Protein AF-A0A7C5ACE9-F1 (afdb_monomer_lite)

pLDDT: mean 71.71, std 14.92, range [31.83, 93.75]

Radius of gyration: 22.8 Å; chains: 1; bounding box: 55×34×70 Å

Sequence (177 aa):
MKIIHLVCKMCGAPMEVSLRQAGRAMELACEFCGSKALVRDEGEERTAAGEAAAATTEDPTKSAFKNPELALLDSKWRRERRLFERVDERGRRHAPSPEATAMLLFFALIAAIGGLSGALASGLGPLSIFFLFLAAGFAVAGLSNGNRARAYASARKRYRRKRAELIEALKESAKRD

Structure (mmCIF, N/CA/C/O backbone):
data_AF-A0A7C5ACE9-F1
#
_entry.id   AF-A0A7C5ACE9-F1
#
loop_
_atom_site.group_PDB
_atom_site.id
_atom_site.type_symbol
_atom_site.label_atom_id
_atom_site.label_alt_id
_atom_site.label_comp_id
_atom_site.label_asym_id
_atom_site.label_entity_id
_atom_site.label_seq_id
_atom_site.pdbx_PDB_ins_code
_atom_site.Cartn_x
_atom_site.Cartn_y
_atom_site.Cartn_z
_atom_site.occupancy
_atom_site.B_iso_or_equiv
_atom_site.auth_seq_id
_atom_site.auth_comp_id
_atom_site.auth_asym_id
_atom_site.auth_atom_id
_atom_site.pdbx_PDB_model_num
ATOM 1 N N . MET A 1 1 ? 0.169 6.680 -9.171 1.00 55.81 1 MET A N 1
ATOM 2 C CA . MET A 1 1 ? -1.041 7.265 -8.542 1.00 55.81 1 MET A CA 1
ATOM 3 C C . MET A 1 1 ? -0.658 7.873 -7.198 1.00 55.81 1 MET A C 1
ATOM 5 O O . MET A 1 1 ? 0.058 7.219 -6.447 1.00 55.81 1 MET A O 1
ATOM 9 N N . LYS A 1 2 ? -1.051 9.121 -6.910 1.00 58.19 2 LYS A N 1
ATOM 10 C CA . LYS A 1 2 ? -0.805 9.765 -5.603 1.00 58.19 2 LYS A CA 1
ATOM 11 C C . LYS A 1 2 ? -1.878 9.277 -4.622 1.00 58.19 2 LYS A C 1
ATOM 13 O O . LYS A 1 2 ? -3.053 9.286 -4.983 1.00 58.19 2 LYS A O 1
ATOM 18 N N . ILE A 1 3 ? -1.467 8.801 -3.448 1.00 64.69 3 ILE A N 1
ATOM 19 C CA . ILE A 1 3 ? -2.365 8.285 -2.408 1.00 64.69 3 ILE A CA 1
ATOM 20 C C . ILE A 1 3 ? -2.409 9.310 -1.280 1.00 64.69 3 ILE A C 1
ATOM 22 O O . ILE A 1 3 ? -1.365 9.769 -0.822 1.00 64.69 3 ILE A O 1
ATOM 26 N N . ILE A 1 4 ? -3.612 9.685 -0.863 1.00 67.69 4 ILE A N 1
ATOM 27 C CA . ILE A 1 4 ? -3.847 10.481 0.339 1.00 67.69 4 ILE A CA 1
ATOM 28 C C . ILE A 1 4 ? -4.194 9.506 1.459 1.00 67.69 4 ILE A C 1
ATOM 30 O O . ILE A 1 4 ? -5.047 8.632 1.289 1.00 67.69 4 ILE A O 1
ATOM 34 N N . HIS A 1 5 ? -3.514 9.648 2.594 1.00 67.50 5 HIS A N 1
ATOM 35 C CA . HIS A 1 5 ? -3.841 8.903 3.799 1.00 67.50 5 HIS A CA 1
ATOM 36 C C . HIS A 1 5 ? -4.813 9.723 4.636 1.00 67.50 5 HIS A C 1
ATOM 38 O O . HIS A 1 5 ? -4.455 10.785 5.137 1.00 67.50 5 HIS A O 1
ATOM 44 N N . LEU A 1 6 ? -6.028 9.213 4.789 1.00 72.00 6 LEU A N 1
ATOM 45 C CA . LEU A 1 6 ? -7.045 9.785 5.659 1.00 72.00 6 LEU A CA 1
ATOM 46 C C . LEU A 1 6 ? -7.244 8.866 6.861 1.00 72.00 6 LEU A C 1
ATOM 48 O O . LEU A 1 6 ? -6.942 7.674 6.805 1.00 72.00 6 LEU A O 1
ATOM 52 N N . VAL A 1 7 ? -7.756 9.417 7.952 1.00 71.44 7 VAL A N 1
ATOM 53 C CA . VAL A 1 7 ? -8.189 8.639 9.113 1.00 71.44 7 VAL A CA 1
ATOM 54 C C . VAL A 1 7 ? -9.698 8.789 9.210 1.00 71.44 7 VAL A C 1
ATOM 56 O O . VAL A 1 7 ? -10.217 9.903 9.169 1.00 71.44 7 VAL A O 1
ATOM 59 N N . CYS A 1 8 ? -10.416 7.672 9.292 1.00 72.69 8 CYS A N 1
ATOM 60 C CA . CYS A 1 8 ? -11.855 7.695 9.512 1.00 72.69 8 CYS A CA 1
ATOM 61 C C . CYS A 1 8 ? -12.152 8.338 10.876 1.00 72.69 8 CYS A C 1
ATOM 63 O O . CYS A 1 8 ? -11.661 7.861 11.898 1.00 72.69 8 CYS A O 1
ATOM 65 N N . LYS A 1 9 ? -12.981 9.389 10.897 1.00 70.75 9 LYS A N 1
ATOM 66 C CA . LYS A 1 9 ? -13.385 10.069 12.140 1.00 70.75 9 LYS A CA 1
ATOM 67 C C . LYS A 1 9 ? -14.220 9.182 13.071 1.00 70.75 9 LYS A C 1
ATOM 69 O O . LYS A 1 9 ? -14.199 9.406 14.273 1.00 70.75 9 LYS A O 1
ATOM 74 N N . MET A 1 10 ? -14.916 8.181 12.526 1.00 66.69 10 MET A N 1
ATOM 75 C CA . MET A 1 10 ? -15.784 7.287 13.301 1.00 66.69 10 MET A CA 1
ATOM 76 C C . MET A 1 10 ? -15.009 6.143 13.959 1.00 66.69 10 MET A C 1
ATOM 78 O O . MET A 1 10 ? -15.096 5.959 15.165 1.00 66.69 10 MET A O 1
ATOM 82 N N . CYS A 1 11 ? -14.213 5.393 13.188 1.00 67.25 11 CYS A N 1
ATOM 83 C CA . CYS A 1 11 ? -13.551 4.176 13.682 1.00 67.25 11 CYS A CA 1
ATOM 84 C C . CYS A 1 11 ? -12.017 4.245 13.720 1.00 67.25 11 CYS A C 1
ATOM 86 O O . CYS A 1 11 ? -11.366 3.226 13.956 1.00 67.25 11 CYS A O 1
ATOM 88 N N . GLY A 1 12 ? -11.414 5.389 13.382 1.00 70.94 12 GLY A N 1
ATOM 89 C CA . GLY A 1 12 ? -9.957 5.573 13.371 1.00 70.94 12 GLY A CA 1
ATOM 90 C C . GLY A 1 12 ? -9.202 4.809 12.292 1.00 70.94 12 GLY A C 1
ATOM 91 O O . GLY A 1 12 ? -7.975 4.863 12.248 1.00 70.94 12 GLY A O 1
ATOM 92 N N . ALA A 1 13 ? -9.906 4.107 11.403 1.00 72.94 13 ALA A N 1
ATOM 93 C CA . ALA A 1 13 ? -9.257 3.314 10.376 1.00 72.94 13 ALA A CA 1
ATOM 94 C C . ALA A 1 13 ? -8.453 4.193 9.407 1.00 72.94 13 ALA A C 1
ATOM 96 O O . ALA A 1 13 ? -8.980 5.202 8.921 1.00 72.94 13 ALA A O 1
ATOM 97 N N . PRO A 1 14 ? -7.218 3.798 9.053 1.00 74.25 14 PRO A N 1
ATOM 98 C CA . PRO A 1 14 ? -6.494 4.433 7.967 1.00 74.25 14 PRO A CA 1
ATOM 99 C C . PRO A 1 14 ? -7.172 4.096 6.631 1.00 74.25 14 PRO A C 1
ATOM 101 O O . PRO A 1 14 ? -7.326 2.930 6.270 1.00 74.25 14 PRO A O 1
ATOM 104 N N . MET A 1 15 ? -7.553 5.127 5.884 1.00 71.69 15 MET A N 1
ATOM 105 C CA . MET A 1 15 ? -8.135 5.042 4.547 1.00 71.69 15 MET A CA 1
ATOM 106 C C . MET A 1 15 ? -7.123 5.546 3.512 1.00 71.69 15 MET A C 1
ATOM 108 O O . MET A 1 15 ? -6.396 6.513 3.750 1.00 71.69 15 MET A O 1
ATOM 112 N N . GLU A 1 16 ? -7.057 4.877 2.364 1.00 68.44 16 GLU A N 1
ATOM 113 C CA . GLU A 1 16 ? -6.177 5.237 1.249 1.00 68.44 16 GLU A CA 1
ATOM 114 C C . GLU A 1 16 ? -7.028 5.654 0.056 1.00 68.44 16 GLU A C 1
ATOM 116 O O . GLU A 1 16 ? -7.795 4.848 -0.466 1.00 68.44 16 GLU A O 1
ATOM 121 N N . VAL A 1 17 ? -6.876 6.902 -0.386 1.00 69.56 17 VAL A N 1
ATOM 122 C CA . VAL A 1 17 ? -7.652 7.453 -1.505 1.00 69.56 17 VAL A CA 1
ATOM 123 C C . VAL A 1 17 ? -6.713 7.854 -2.630 1.00 69.56 17 VAL A C 1
ATOM 125 O O . VAL A 1 17 ? -5.705 8.523 -2.395 1.00 69.56 17 VAL A O 1
ATOM 128 N N . SER A 1 18 ? -7.024 7.453 -3.864 1.00 62.47 18 SER A N 1
ATOM 129 C CA . SER A 1 18 ? -6.230 7.830 -5.033 1.00 62.47 18 SER A CA 1
ATOM 130 C C . SER A 1 18 ? -6.639 9.214 -5.554 1.00 62.47 18 SER A C 1
ATOM 132 O O . SER A 1 18 ? -7.816 9.518 -5.710 1.00 62.47 18 SER A O 1
ATOM 134 N N . LEU A 1 19 ? -5.677 10.079 -5.882 1.00 57.75 19 LEU A N 1
ATOM 135 C CA . LEU A 1 19 ? -5.980 11.446 -6.337 1.00 57.75 19 LEU A CA 1
ATOM 136 C C . LEU A 1 19 ? -6.625 11.558 -7.714 1.00 57.75 19 LEU A C 1
ATOM 138 O O . LEU A 1 19 ? -7.168 12.609 -8.030 1.00 57.75 19 LEU A O 1
ATOM 142 N N . ARG A 1 20 ? -6.630 10.484 -8.512 1.00 53.59 20 ARG A N 1
ATOM 143 C CA . ARG A 1 20 ? -7.437 10.448 -9.742 1.00 53.59 20 ARG A CA 1
ATOM 144 C C . ARG A 1 20 ? -8.936 10.571 -9.434 1.00 53.59 20 ARG A C 1
ATOM 146 O O . ARG A 1 20 ? -9.697 10.972 -10.301 1.00 53.59 20 ARG A O 1
ATOM 153 N N . GLN A 1 21 ? -9.325 10.232 -8.206 1.00 52.53 21 GLN A N 1
ATOM 154 C CA . GLN A 1 21 ? -10.692 10.266 -7.699 1.00 52.53 21 GLN A CA 1
ATOM 155 C C . GLN A 1 21 ? -10.975 11.504 -6.823 1.00 52.53 21 GLN A C 1
ATOM 157 O O . GLN A 1 21 ? -12.130 11.859 -6.645 1.00 52.53 21 GLN A O 1
ATOM 162 N N . ALA A 1 22 ? -9.941 12.195 -6.324 1.00 49.75 22 ALA A N 1
ATOM 163 C CA . ALA A 1 22 ? -10.075 13.315 -5.380 1.00 49.75 22 ALA A CA 1
ATOM 164 C C . ALA A 1 22 ? -10.368 14.688 -6.027 1.00 49.75 22 ALA A C 1
ATOM 166 O O . ALA A 1 22 ? -10.571 15.665 -5.318 1.00 49.75 22 ALA A O 1
ATOM 167 N N . GLY A 1 23 ? -10.384 14.785 -7.362 1.00 49.97 23 GLY A N 1
ATOM 168 C CA . GLY A 1 23 ? -10.672 16.039 -8.078 1.00 49.97 23 GLY A CA 1
ATOM 169 C C . GLY A 1 23 ? -12.157 16.432 -8.131 1.00 49.97 23 GLY A C 1
ATOM 170 O O . GLY A 1 23 ? -12.492 17.460 -8.710 1.00 49.97 23 GLY A O 1
ATOM 171 N N . ARG A 1 24 ? -13.058 15.615 -7.572 1.00 53.97 24 ARG A N 1
ATOM 172 C CA . ARG A 1 24 ? -14.495 15.899 -7.415 1.00 53.97 24 ARG A CA 1
ATOM 173 C C . ARG A 1 24 ? -14.887 15.552 -5.983 1.00 53.97 24 ARG A C 1
ATOM 175 O O . ARG A 1 24 ? -14.300 14.630 -5.423 1.00 53.97 24 ARG A O 1
ATOM 182 N N . ALA A 1 25 ? -15.857 16.267 -5.408 1.00 55.78 25 ALA A N 1
ATOM 183 C CA . ALA A 1 25 ? -16.425 15.920 -4.106 1.00 55.78 25 ALA A CA 1
ATOM 184 C C . ALA A 1 25 ? -16.876 14.453 -4.144 1.00 55.78 25 ALA A C 1
ATOM 186 O O . ALA A 1 25 ? -17.812 14.111 -4.868 1.00 55.78 25 ALA A O 1
ATOM 187 N N . MET A 1 26 ? -16.144 13.581 -3.450 1.00 63.09 26 MET A N 1
ATOM 188 C CA . MET A 1 26 ? -16.364 12.143 -3.523 1.00 63.09 26 MET A CA 1
ATOM 189 C C . MET A 1 26 ? -16.792 11.624 -2.164 1.00 63.09 26 MET A C 1
ATOM 191 O O . MET A 1 26 ? -16.143 11.884 -1.149 1.00 63.09 26 MET A O 1
ATOM 195 N N . GLU A 1 27 ? -17.889 10.878 -2.177 1.00 65.50 27 GLU A N 1
ATOM 196 C CA . GLU A 1 27 ? -18.364 10.112 -1.040 1.00 65.50 27 GLU A CA 1
ATOM 197 C C . GLU A 1 27 ? -17.519 8.831 -0.937 1.00 65.50 27 GLU A C 1
ATOM 199 O O . GLU A 1 27 ? -17.557 7.958 -1.804 1.00 65.50 27 GLU A O 1
ATOM 204 N N . LEU A 1 28 ? -16.693 8.741 0.101 1.00 70.50 28 LEU A N 1
ATOM 205 C CA . LEU A 1 28 ? -15.844 7.592 0.399 1.00 70.50 28 LEU A CA 1
ATOM 206 C C . LEU A 1 28 ? -16.431 6.818 1.568 1.00 70.50 28 LEU A C 1
ATOM 208 O O . LEU A 1 28 ? -16.521 7.338 2.677 1.00 70.50 28 LEU A O 1
ATOM 212 N N . ALA A 1 29 ? -16.790 5.559 1.339 1.00 73.69 29 ALA A N 1
ATOM 213 C CA . ALA A 1 29 ? -17.185 4.660 2.413 1.00 73.69 29 ALA A CA 1
ATOM 214 C C . ALA A 1 29 ? -15.944 4.057 3.084 1.00 73.69 29 ALA A C 1
ATOM 216 O O . ALA A 1 29 ? -15.049 3.520 2.428 1.00 73.69 29 ALA A O 1
ATOM 217 N N . CYS A 1 30 ? -15.892 4.120 4.411 1.00 73.44 30 CYS A N 1
ATOM 218 C CA . CYS A 1 30 ? -14.897 3.409 5.189 1.00 73.44 30 CYS A CA 1
ATOM 219 C C . CYS A 1 30 ? -15.140 1.904 5.054 1.00 73.44 30 CYS A C 1
ATOM 221 O O . CYS A 1 30 ? -16.166 1.402 5.501 1.00 73.44 30 CYS A O 1
ATOM 223 N N . GLU A 1 31 ? -14.167 1.166 4.523 1.00 73.50 31 GLU A N 1
ATOM 224 C CA . GLU A 1 31 ? -14.253 -0.297 4.372 1.00 73.50 31 GLU A CA 1
ATOM 225 C C . GLU A 1 31 ? -14.401 -1.058 5.706 1.00 73.50 31 GLU A C 1
ATOM 227 O O . GLU A 1 31 ? -14.637 -2.261 5.695 1.00 73.50 31 GLU A O 1
ATOM 232 N N . PHE A 1 32 ? -14.212 -0.389 6.849 1.00 71.12 32 PHE A N 1
ATOM 233 C CA . PHE A 1 32 ? -14.243 -1.027 8.166 1.00 71.12 32 PHE A CA 1
ATOM 234 C C . PHE A 1 32 ? -15.532 -0.775 8.946 1.00 71.12 32 PHE A C 1
ATOM 236 O O . PHE A 1 32 ? -16.061 -1.704 9.541 1.00 71.12 32 PHE A O 1
ATOM 243 N N . CYS A 1 33 ? -16.019 0.466 8.979 1.00 70.00 33 CYS A N 1
ATOM 244 C CA . CYS A 1 33 ? -17.242 0.814 9.717 1.00 70.00 33 CYS A CA 1
ATOM 245 C C . CYS A 1 33 ? -18.410 1.200 8.804 1.00 70.00 33 CYS A C 1
ATOM 247 O O . CYS A 1 33 ? -19.486 1.505 9.296 1.00 70.00 33 CYS A O 1
ATOM 249 N N . GLY A 1 34 ? -18.205 1.248 7.486 1.00 71.69 34 GLY A N 1
ATOM 250 C CA . GLY A 1 34 ? -19.225 1.671 6.528 1.00 71.69 34 GLY A CA 1
ATOM 251 C C . GLY A 1 34 ? -19.518 3.174 6.530 1.00 71.69 34 GLY A C 1
ATOM 252 O O . GLY A 1 34 ? -20.258 3.634 5.664 1.00 71.69 34 GLY A O 1
ATOM 253 N N . SER A 1 35 ? -18.925 3.960 7.441 1.00 72.62 35 SER A N 1
ATOM 254 C CA . SER A 1 35 ? -19.151 5.407 7.506 1.00 72.62 35 SER A CA 1
ATOM 255 C C . SER A 1 35 ? -18.774 6.071 6.188 1.00 72.62 35 SER A C 1
ATOM 257 O O . SER A 1 35 ? -17.666 5.850 5.687 1.00 72.62 35 SER A O 1
ATOM 259 N N . LYS A 1 36 ? -19.639 6.934 5.671 1.00 75.00 36 LYS A N 1
ATOM 260 C CA . LYS A 1 36 ? -19.359 7.706 4.466 1.00 75.00 36 LYS A CA 1
ATOM 261 C C . LYS A 1 36 ? -18.701 9.037 4.830 1.00 75.00 36 LYS A C 1
ATOM 263 O O . LYS A 1 36 ? -19.088 9.676 5.803 1.00 75.00 36 LYS A O 1
ATOM 268 N N . ALA A 1 37 ? -17.681 9.434 4.082 1.00 65.81 37 ALA A N 1
ATOM 269 C CA . ALA A 1 37 ? -16.968 10.692 4.254 1.00 65.81 37 ALA A CA 1
ATOM 270 C C . ALA A 1 37 ? -16.889 11.417 2.912 1.00 65.81 37 ALA A C 1
ATOM 272 O O . ALA A 1 37 ? -16.408 10.851 1.931 1.00 65.81 37 ALA A O 1
ATOM 273 N N . LEU A 1 38 ? -17.332 12.670 2.876 1.00 63.66 38 LEU A N 1
ATOM 274 C CA . LEU A 1 38 ? -17.130 13.551 1.734 1.00 63.66 38 LEU A CA 1
ATOM 275 C C . LEU A 1 38 ? -15.728 14.153 1.823 1.00 63.66 38 LEU A C 1
ATOM 277 O O . LEU A 1 38 ? -15.375 14.814 2.798 1.00 63.66 38 LEU A O 1
ATOM 281 N N . VAL A 1 39 ? -14.900 13.893 0.814 1.00 61.41 39 VAL A N 1
ATOM 282 C CA . VAL A 1 39 ? -13.579 14.522 0.702 1.00 61.41 39 VAL A CA 1
ATOM 283 C C . VAL A 1 39 ? -13.698 15.684 -0.273 1.00 61.41 39 VAL A C 1
ATOM 285 O O . VAL A 1 39 ? -13.937 15.477 -1.464 1.00 61.41 39 VAL A O 1
ATOM 288 N N . ARG A 1 40 ? -13.560 16.907 0.250 1.00 53.97 40 ARG A N 1
ATOM 289 C CA . ARG A 1 40 ? -13.532 18.148 -0.528 1.00 53.97 40 ARG A CA 1
ATOM 290 C C . ARG A 1 40 ? -12.097 18.668 -0.584 1.00 53.97 40 ARG A C 1
ATOM 292 O O . ARG A 1 40 ? -11.403 18.717 0.428 1.00 53.97 40 ARG A O 1
ATOM 299 N N . ASP A 1 41 ? -11.644 18.994 -1.789 1.00 50.34 41 ASP A N 1
ATOM 300 C CA . ASP A 1 41 ? -10.293 19.488 -2.047 1.00 50.34 41 ASP A CA 1
ATOM 301 C C . ASP A 1 41 ? -10.241 20.996 -1.742 1.00 50.34 41 ASP A C 1
ATOM 303 O O . ASP A 1 41 ? -10.432 21.824 -2.627 1.00 50.34 41 ASP A O 1
ATOM 307 N N . GLU A 1 42 ? -10.013 21.363 -0.481 1.00 43.72 42 GLU A N 1
ATOM 308 C CA . GLU A 1 42 ? -9.688 22.745 -0.095 1.00 43.72 42 GLU A CA 1
ATOM 309 C C . GLU A 1 42 ? -8.157 22.876 0.010 1.00 43.72 42 GLU A C 1
ATOM 311 O O . GLU A 1 42 ? -7.464 21.942 0.413 1.00 43.72 42 GLU A O 1
ATOM 316 N N . GLY A 1 43 ? -7.585 23.952 -0.529 1.00 42.03 43 GLY A N 1
ATOM 317 C CA . GLY A 1 43 ? -6.134 24.120 -0.690 1.00 42.03 43 GLY A CA 1
ATOM 318 C C . GLY A 1 43 ? -5.343 24.009 0.621 1.00 42.03 43 GLY A C 1
ATOM 319 O O . GLY A 1 43 ? -5.840 24.387 1.670 1.00 42.03 43 GLY A O 1
ATOM 320 N N . GLU A 1 44 ? -4.122 23.470 0.506 1.00 38.12 44 GLU A N 1
ATOM 321 C CA . GLU A 1 44 ? -3.035 23.293 1.502 1.00 38.12 44 GLU A CA 1
ATOM 322 C C . GLU A 1 44 ? -3.323 22.681 2.891 1.00 38.12 44 GLU A C 1
ATOM 324 O O . GLU A 1 44 ? -2.437 22.012 3.420 1.00 38.12 44 GLU A O 1
ATOM 329 N N . GLU A 1 45 ? -4.549 22.701 3.408 1.00 42.81 45 GLU A N 1
ATOM 330 C CA . GLU A 1 45 ? -4.975 21.945 4.592 1.00 42.81 45 GLU A CA 1
ATOM 331 C C . GLU A 1 45 ? -6.235 21.129 4.284 1.00 42.81 45 GLU A C 1
ATOM 333 O O . GLU A 1 45 ? -7.374 21.524 4.518 1.00 42.81 45 GLU A O 1
ATOM 338 N N . ARG A 1 46 ? -6.031 19.927 3.735 1.00 40.59 46 ARG A N 1
ATOM 339 C CA . ARG A 1 46 ? -7.131 19.024 3.368 1.00 40.59 46 ARG A CA 1
ATOM 340 C C . ARG A 1 46 ? -7.557 18.189 4.563 1.00 40.59 46 ARG A C 1
ATOM 342 O O . ARG A 1 46 ? -7.018 17.108 4.811 1.00 40.59 46 ARG A O 1
ATOM 349 N N . THR A 1 47 ? -8.540 18.689 5.298 1.00 42.31 47 THR A N 1
ATOM 350 C CA . THR A 1 47 ? -9.212 17.952 6.369 1.00 42.31 47 THR A CA 1
ATOM 351 C C . THR A 1 47 ? -10.375 17.131 5.796 1.00 42.31 47 THR A C 1
ATOM 353 O O . THR A 1 47 ? -11.134 17.589 4.947 1.00 42.31 47 THR A O 1
ATOM 356 N N . ALA A 1 48 ? -10.538 15.878 6.240 1.00 41.12 48 ALA A N 1
ATOM 357 C CA . ALA A 1 48 ? -11.744 15.106 5.935 1.00 41.12 48 ALA A CA 1
ATOM 358 C C . ALA A 1 48 ? -12.917 15.676 6.755 1.00 41.12 48 ALA A C 1
ATOM 360 O O . ALA A 1 48 ? -13.115 15.314 7.921 1.00 41.12 48 ALA A O 1
ATOM 361 N N . ALA A 1 49 ? -13.668 16.616 6.188 1.00 43.66 49 ALA A N 1
ATOM 362 C CA . ALA A 1 49 ? -14.911 17.111 6.767 1.00 43.66 49 ALA A CA 1
ATOM 363 C C . ALA A 1 49 ? -16.033 16.091 6.502 1.00 43.66 49 ALA A C 1
ATOM 365 O O . ALA A 1 49 ? -16.662 16.088 5.453 1.00 43.66 49 ALA A O 1
ATOM 366 N N . GLY A 1 50 ? -16.242 15.165 7.441 1.00 39.69 50 GLY A N 1
ATOM 367 C CA . GLY A 1 50 ? -17.431 14.317 7.433 1.00 39.69 50 GLY A CA 1
ATOM 368 C C . GLY A 1 50 ? -18.625 15.097 7.972 1.00 39.69 50 GLY A C 1
ATOM 369 O O . GLY A 1 50 ? -18.602 15.485 9.140 1.00 39.69 50 GLY A O 1
ATOM 370 N N . GLU A 1 51 ? -19.652 15.302 7.149 1.00 35.22 51 GLU A N 1
ATOM 371 C CA . GLU A 1 51 ? -20.998 15.577 7.648 1.00 35.22 51 GLU A CA 1
ATOM 372 C C . GLU A 1 51 ? -21.519 14.307 8.320 1.00 35.22 51 GLU A C 1
ATOM 374 O O . GLU A 1 51 ? -21.613 13.239 7.712 1.00 35.22 51 GLU A O 1
ATOM 379 N N . ALA A 1 52 ? -21.799 14.419 9.616 1.00 38.84 52 ALA A N 1
ATOM 380 C CA . ALA A 1 52 ? -22.465 13.378 10.368 1.00 38.84 52 ALA A CA 1
ATOM 381 C C . ALA A 1 52 ? -23.915 13.302 9.882 1.00 38.84 52 ALA A C 1
ATOM 383 O O . ALA A 1 52 ? -24.748 14.116 10.277 1.00 38.84 52 ALA A O 1
ATOM 384 N N . ALA A 1 53 ? -24.227 12.318 9.037 1.00 35.41 53 ALA A N 1
ATOM 385 C CA . ALA A 1 53 ? -25.605 11.884 8.887 1.00 35.41 53 ALA A CA 1
ATOM 386 C C . ALA A 1 53 ? -26.052 11.351 10.255 1.00 35.41 53 ALA A C 1
ATOM 388 O O . ALA A 1 53 ? -25.597 10.300 10.711 1.00 35.41 53 ALA A O 1
ATOM 389 N N . ALA A 1 54 ? -26.863 12.151 10.941 1.00 35.72 54 ALA A N 1
ATOM 390 C CA . ALA A 1 54 ? -27.462 11.826 12.217 1.00 35.72 54 ALA A CA 1
ATOM 391 C C . ALA A 1 54 ? -28.302 10.550 12.075 1.00 35.72 54 ALA A C 1
ATOM 393 O O . ALA A 1 54 ? -29.395 10.567 11.517 1.00 35.72 54 ALA A O 1
ATOM 394 N N . ALA A 1 55 ? -27.778 9.444 12.591 1.00 31.83 55 ALA A N 1
ATOM 395 C CA . ALA A 1 55 ? -28.566 8.289 12.973 1.00 31.83 55 ALA A CA 1
ATOM 396 C C . ALA A 1 55 ? -28.122 7.894 14.380 1.00 31.83 55 ALA A C 1
ATOM 398 O O . ALA A 1 55 ? -27.015 7.415 14.625 1.00 31.83 55 ALA A O 1
ATOM 399 N N . THR A 1 56 ? -28.995 8.240 15.310 1.00 37.62 56 THR A N 1
ATOM 400 C CA . THR A 1 56 ? -28.924 8.074 16.751 1.00 37.62 56 THR A CA 1
ATOM 401 C C . THR A 1 56 ? -28.919 6.590 17.101 1.00 37.62 56 THR A C 1
ATOM 403 O O . THR A 1 56 ? -29.966 5.964 17.174 1.00 37.62 56 THR A O 1
ATOM 406 N N . THR A 1 57 ? -27.741 6.030 17.337 1.00 35.88 57 THR A N 1
ATOM 407 C CA . THR A 1 57 ? -27.534 4.836 18.166 1.00 35.88 57 THR A CA 1
ATOM 408 C C . THR A 1 57 ? -26.144 4.973 18.764 1.00 35.88 57 THR A C 1
ATOM 410 O O . THR A 1 57 ? -25.209 5.333 18.048 1.00 35.88 57 THR A O 1
ATOM 413 N N . GLU A 1 58 ? -26.000 4.758 20.066 1.00 41.84 58 GLU A N 1
ATOM 414 C CA . GLU A 1 58 ? -24.705 4.702 20.742 1.00 41.84 58 GLU A CA 1
ATOM 415 C C . GLU A 1 58 ? -23.829 3.652 20.047 1.00 41.84 58 GLU A C 1
ATOM 417 O O . GLU A 1 58 ? -24.022 2.450 20.191 1.00 41.84 58 GLU A O 1
ATOM 422 N N . ASP A 1 59 ? -22.939 4.123 19.175 1.00 48.72 59 ASP A N 1
ATOM 423 C CA . ASP A 1 59 ? -22.206 3.269 18.251 1.00 48.72 59 ASP A CA 1
ATOM 424 C C . ASP A 1 59 ? -21.011 2.635 18.990 1.00 48.72 59 ASP A C 1
ATOM 426 O O . ASP A 1 59 ? -20.079 3.363 19.372 1.00 48.72 59 ASP A O 1
ATOM 430 N N . PRO A 1 60 ? -20.982 1.300 19.189 1.00 50.72 60 PRO A N 1
ATOM 431 C CA . PRO A 1 60 ? -19.883 0.605 19.862 1.00 50.72 60 PRO A CA 1
ATOM 432 C C . PRO A 1 60 ? -18.535 0.790 19.143 1.00 50.72 60 PRO A C 1
ATOM 434 O O . PRO A 1 60 ? -17.481 0.466 19.687 1.00 50.72 60 PRO A O 1
ATOM 437 N N . THR A 1 61 ? -18.511 1.363 17.936 1.00 50.56 61 THR A N 1
ATOM 438 C CA . THR A 1 61 ? -17.264 1.712 17.246 1.00 50.56 61 THR A CA 1
ATOM 439 C C . THR A 1 61 ? -16.560 2.955 17.804 1.00 50.56 61 THR A C 1
ATOM 441 O O . THR A 1 61 ? -15.343 3.073 17.631 1.00 50.56 61 THR A O 1
ATOM 444 N N . LYS A 1 62 ? -17.245 3.844 18.543 1.00 52.03 62 LYS A N 1
ATOM 445 C CA . LYS A 1 62 ? -16.592 4.991 19.208 1.00 52.03 62 LYS A CA 1
ATOM 446 C C . LYS A 1 62 ? -15.660 4.559 20.348 1.00 52.03 62 LYS A C 1
ATOM 448 O O . LYS A 1 62 ? -14.657 5.230 20.592 1.00 52.03 62 LYS A O 1
ATOM 453 N N . SER A 1 63 ? -15.942 3.442 21.026 1.00 52.69 63 SER A N 1
ATOM 454 C CA . SER A 1 63 ? -15.062 2.888 22.070 1.00 52.69 63 SER A CA 1
ATOM 455 C C . SER A 1 63 ? -13.881 2.103 21.489 1.00 52.69 63 SER A C 1
ATOM 457 O O . SER A 1 63 ? -12.802 2.102 22.082 1.00 52.69 63 SER A O 1
ATOM 459 N N . ALA A 1 64 ? -14.024 1.531 20.286 1.00 55.19 64 ALA A N 1
ATOM 460 C CA . ALA A 1 64 ? -12.947 0.818 19.593 1.00 55.19 64 ALA A CA 1
ATOM 461 C C . ALA A 1 64 ? -11.712 1.704 19.337 1.00 55.19 64 ALA A C 1
ATOM 463 O O . ALA A 1 64 ? -10.586 1.208 19.318 1.00 55.19 64 ALA A O 1
ATOM 464 N N . PHE A 1 65 ? -11.897 3.026 19.223 1.00 57.41 65 PHE A N 1
ATOM 465 C CA . PHE A 1 65 ? -10.802 3.996 19.098 1.00 57.41 65 PHE A CA 1
ATOM 466 C C . PHE A 1 65 ? -9.873 4.017 20.326 1.00 57.41 65 PHE A C 1
ATOM 468 O O . PHE A 1 65 ? -8.701 4.371 20.212 1.00 57.41 65 PHE A O 1
ATOM 475 N N . LYS A 1 66 ? -10.381 3.630 21.503 1.00 67.75 66 LYS A N 1
ATOM 476 C CA . LYS A 1 66 ? -9.622 3.596 22.761 1.00 67.75 66 LYS A CA 1
ATOM 477 C C . LYS A 1 66 ? -8.960 2.244 23.028 1.00 67.75 66 LYS A C 1
ATOM 479 O O . LYS A 1 66 ? -8.247 2.122 24.020 1.00 67.75 66 LYS A O 1
ATOM 484 N N . ASN A 1 67 ? -9.168 1.239 22.174 1.00 81.62 67 ASN A N 1
ATOM 485 C CA . ASN A 1 67 ? -8.560 -0.065 22.390 1.00 81.62 67 ASN A CA 1
ATOM 486 C C . ASN A 1 67 ? -7.048 -0.020 22.053 1.00 81.62 67 ASN A C 1
ATOM 488 O O . ASN A 1 67 ? -6.675 0.273 20.908 1.00 81.62 67 ASN A O 1
ATOM 492 N N . PRO A 1 68 ? -6.160 -0.326 23.019 1.00 85.56 68 PRO A N 1
ATOM 493 C CA . PRO A 1 68 ? -4.714 -0.248 22.821 1.00 85.56 68 PRO A CA 1
ATOM 494 C C . PRO A 1 68 ? -4.193 -1.265 21.795 1.00 85.56 68 PRO A C 1
ATOM 496 O O . PRO A 1 68 ? -3.212 -0.985 21.105 1.00 85.56 68 PRO A O 1
ATOM 499 N N . GLU A 1 69 ? -4.851 -2.414 21.632 1.00 88.19 69 GLU A N 1
ATOM 500 C CA . GLU A 1 69 ? -4.468 -3.446 20.663 1.00 88.19 69 GLU A CA 1
ATOM 501 C C . GLU A 1 69 ? -4.739 -3.001 19.225 1.00 88.19 69 GLU A C 1
ATOM 503 O O . GLU A 1 69 ? -3.882 -3.177 18.353 1.00 88.19 69 GLU A O 1
ATOM 508 N N . LEU A 1 70 ? -5.883 -2.353 18.976 1.00 87.06 70 LEU A N 1
ATOM 509 C CA . LEU A 1 70 ? -6.188 -1.744 17.677 1.00 87.06 70 LEU A CA 1
ATOM 510 C C . LEU A 1 70 ? -5.189 -0.631 17.344 1.00 87.06 70 LEU A C 1
ATOM 512 O O . LEU A 1 70 ? -4.635 -0.604 16.242 1.00 87.06 70 LEU A O 1
ATOM 516 N N . ALA A 1 71 ? -4.883 0.242 18.308 1.00 85.38 71 ALA A N 1
ATOM 517 C CA . ALA A 1 71 ? -3.892 1.301 18.127 1.00 85.38 71 ALA A CA 1
ATOM 518 C C . ALA A 1 71 ? -2.490 0.735 17.831 1.00 85.38 71 ALA A C 1
ATOM 520 O O . ALA A 1 71 ? -1.770 1.240 16.957 1.00 85.38 71 ALA A O 1
ATOM 521 N N . LEU A 1 72 ? -2.104 -0.346 18.514 1.00 90.69 72 LEU A N 1
ATOM 522 C CA . LEU A 1 72 ? -0.840 -1.036 18.287 1.00 90.69 72 LEU A CA 1
ATOM 523 C C . LEU A 1 72 ? -0.807 -1.688 16.902 1.00 90.69 72 LEU A C 1
ATOM 525 O O . LEU A 1 72 ? 0.191 -1.526 16.189 1.00 90.69 72 LEU A O 1
ATOM 529 N N . LEU A 1 73 ? -1.887 -2.353 16.484 1.00 92.12 73 LEU A N 1
ATOM 530 C CA . LEU A 1 73 ? -2.022 -2.942 15.152 1.00 92.12 73 LEU A CA 1
ATOM 531 C C . LEU A 1 73 ? -1.887 -1.873 14.059 1.00 92.12 73 LEU A C 1
ATOM 533 O O . LEU A 1 73 ? -1.091 -2.039 13.131 1.00 92.12 73 LEU A O 1
ATOM 537 N N . ASP A 1 74 ? -2.583 -0.747 14.205 1.00 89.06 74 ASP A N 1
ATOM 538 C CA . ASP A 1 74 ? -2.533 0.374 13.263 1.00 89.06 74 ASP A CA 1
ATO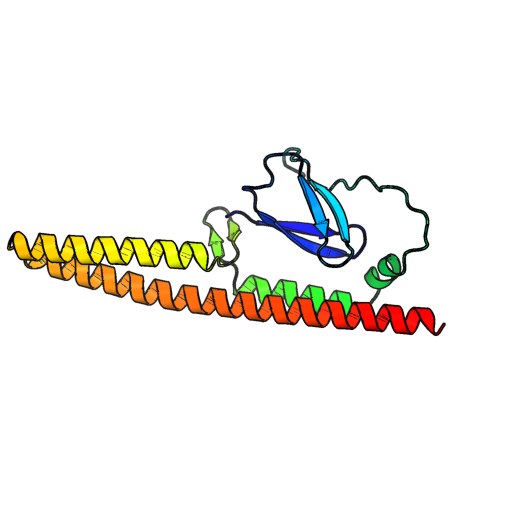M 539 C C . ASP A 1 74 ? -1.142 1.032 13.241 1.00 89.06 74 ASP A C 1
ATOM 541 O O . ASP A 1 74 ? -0.619 1.393 12.181 1.00 89.06 74 ASP A O 1
ATOM 545 N N . SER A 1 75 ? -0.470 1.143 14.393 1.00 87.06 75 SER A N 1
ATOM 546 C CA . SER A 1 75 ? 0.920 1.614 14.468 1.00 87.06 75 SER A CA 1
ATOM 547 C C . SER A 1 75 ? 1.887 0.680 13.732 1.00 87.06 75 SER A C 1
ATOM 549 O O . SER A 1 75 ? 2.760 1.144 12.990 1.00 87.06 75 SER A O 1
ATOM 551 N N . LYS A 1 76 ? 1.709 -0.637 13.891 1.00 92.44 76 LYS A N 1
ATOM 552 C CA . LYS A 1 76 ? 2.538 -1.660 13.256 1.00 92.44 76 LYS A CA 1
ATOM 553 C C . LYS A 1 76 ? 2.333 -1.642 11.751 1.00 92.44 76 LYS A C 1
ATOM 555 O O . LYS A 1 76 ? 3.321 -1.587 11.025 1.00 92.44 76 LYS A O 1
ATOM 560 N N . TRP A 1 77 ? 1.086 -1.563 11.297 1.00 92.50 77 TRP A N 1
ATOM 561 C CA . TRP A 1 77 ? 0.760 -1.423 9.883 1.00 92.50 77 TRP A CA 1
ATOM 562 C C . TRP A 1 77 ? 1.376 -0.164 9.268 1.00 92.50 77 TRP A C 1
ATOM 564 O O . TRP A 1 77 ? 2.008 -0.240 8.217 1.00 92.50 77 TRP A O 1
ATOM 574 N N . ARG A 1 78 ? 1.298 0.989 9.949 1.00 87.50 78 ARG A N 1
ATOM 575 C CA . ARG A 1 78 ? 1.946 2.231 9.487 1.00 87.50 78 ARG A CA 1
ATOM 576 C C . ARG A 1 78 ? 3.464 2.103 9.359 1.00 87.50 78 ARG 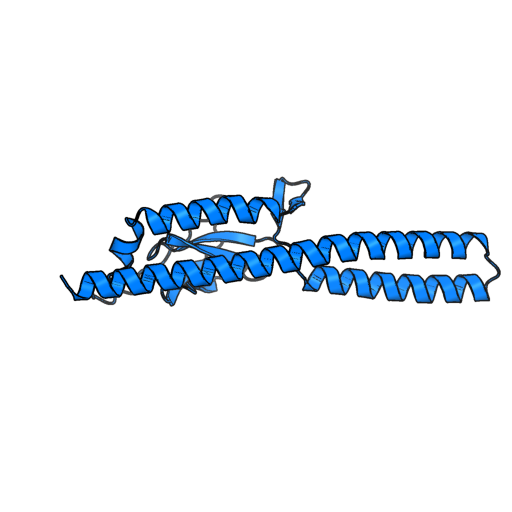A C 1
ATOM 578 O O . ARG A 1 78 ? 4.039 2.740 8.484 1.00 87.50 78 ARG A O 1
ATOM 585 N N . ARG A 1 79 ? 4.133 1.317 10.209 1.00 89.25 79 ARG A N 1
ATOM 586 C CA . ARG A 1 79 ? 5.572 1.030 10.067 1.00 89.25 79 ARG A CA 1
ATOM 587 C C . ARG A 1 79 ? 5.842 0.058 8.920 1.00 89.25 79 ARG A C 1
ATOM 589 O O . ARG A 1 79 ? 6.674 0.361 8.076 1.00 89.25 79 ARG A O 1
ATOM 596 N N . GLU A 1 80 ? 5.114 -1.052 8.865 1.00 90.25 80 GLU A N 1
ATOM 597 C CA . GLU A 1 80 ? 5.293 -2.113 7.867 1.00 90.25 80 GLU A CA 1
ATOM 598 C C . GLU A 1 80 ? 5.034 -1.595 6.445 1.00 90.25 80 GLU A C 1
ATOM 600 O O . GLU A 1 80 ? 5.842 -1.825 5.550 1.00 90.25 80 GLU A O 1
ATOM 605 N N . ARG A 1 81 ? 3.982 -0.792 6.234 1.00 86.50 81 ARG A N 1
ATOM 606 C CA . ARG A 1 81 ? 3.674 -0.221 4.913 1.00 86.50 81 ARG A CA 1
ATOM 607 C C . ARG A 1 81 ? 4.782 0.687 4.370 1.00 86.50 81 ARG A C 1
ATOM 609 O O . ARG A 1 81 ? 5.043 0.675 3.171 1.00 86.50 81 ARG A O 1
ATOM 616 N N . ARG A 1 82 ? 5.474 1.430 5.247 1.00 86.25 82 ARG A N 1
ATOM 617 C CA . ARG A 1 82 ? 6.551 2.356 4.853 1.00 86.25 82 ARG A CA 1
ATOM 618 C C . ARG A 1 82 ? 7.753 1.638 4.244 1.00 86.25 82 ARG A C 1
ATOM 620 O O . ARG A 1 82 ? 8.502 2.274 3.516 1.00 86.25 82 ARG A O 1
ATOM 627 N N . LEU A 1 83 ? 7.913 0.340 4.511 1.00 88.19 83 LEU A N 1
ATOM 628 C CA . LEU A 1 83 ? 8.956 -0.495 3.907 1.00 88.19 83 LEU A CA 1
ATOM 629 C C . LEU A 1 83 ? 8.678 -0.807 2.428 1.00 88.19 83 LEU A C 1
ATOM 631 O O . LEU A 1 83 ? 9.593 -1.168 1.691 1.00 88.19 83 LEU A O 1
ATOM 635 N N . PHE A 1 84 ? 7.421 -0.685 1.992 1.00 85.38 84 PHE A N 1
ATOM 636 C CA . PHE A 1 84 ? 6.998 -0.995 0.626 1.00 85.38 84 PHE A CA 1
ATOM 637 C C . PHE A 1 84 ? 6.743 0.251 -0.228 1.00 85.38 84 PHE A C 1
ATOM 639 O O . PHE A 1 84 ? 6.799 0.173 -1.456 1.00 85.38 84 PHE A O 1
ATOM 646 N N . GLU A 1 85 ? 6.440 1.385 0.404 1.00 82.44 85 GLU A N 1
ATOM 647 C CA . GLU A 1 85 ? 6.204 2.658 -0.275 1.00 82.44 85 GLU A CA 1
ATOM 648 C C . GLU A 1 85 ? 7.497 3.210 -0.891 1.00 82.44 85 GLU A C 1
ATOM 650 O O . GLU A 1 85 ? 8.553 3.221 -0.258 1.00 82.44 85 GLU A O 1
ATOM 655 N N . ARG A 1 86 ? 7.404 3.724 -2.121 1.00 81.12 86 ARG A N 1
ATOM 656 C CA . ARG A 1 86 ? 8.479 4.516 -2.734 1.00 81.12 86 ARG A CA 1
ATOM 657 C C . ARG A 1 86 ? 8.235 5.998 -2.499 1.00 81.12 86 ARG A C 1
ATOM 659 O O . ARG A 1 86 ? 7.095 6.453 -2.586 1.00 81.12 86 ARG A O 1
ATOM 666 N N . VAL A 1 87 ? 9.308 6.724 -2.208 1.00 78.56 87 VAL A N 1
ATOM 667 C CA . VAL A 1 87 ? 9.303 8.184 -2.098 1.00 78.56 87 VAL A CA 1
ATOM 668 C C . VAL A 1 87 ? 9.750 8.746 -3.444 1.00 78.56 87 VAL A C 1
ATOM 670 O O . VAL A 1 87 ? 10.753 8.287 -3.986 1.00 78.56 87 VAL A O 1
ATOM 673 N N . ASP A 1 88 ? 8.976 9.665 -4.014 1.00 76.94 88 ASP A N 1
ATOM 674 C CA . ASP A 1 88 ? 9.375 10.385 -5.222 1.00 76.94 88 ASP A CA 1
ATOM 675 C C . ASP A 1 88 ? 10.314 11.560 -4.897 1.00 76.94 88 ASP A C 1
ATOM 677 O O . ASP A 1 88 ? 10.514 11.920 -3.738 1.00 76.94 88 ASP A O 1
ATOM 681 N N . GLU A 1 89 ? 10.874 12.189 -5.929 1.00 75.06 89 GLU A N 1
ATOM 682 C CA . GLU A 1 89 ? 11.779 13.345 -5.801 1.00 75.06 89 GLU A CA 1
ATOM 683 C C . GLU A 1 89 ? 11.141 14.549 -5.090 1.00 75.06 89 GLU A C 1
ATOM 685 O O . GLU A 1 89 ? 11.836 15.441 -4.616 1.00 75.06 89 GLU A O 1
ATOM 690 N N . ARG A 1 90 ? 9.808 14.576 -4.982 1.00 73.75 90 ARG A N 1
ATOM 691 C CA . ARG A 1 90 ? 9.040 15.619 -4.293 1.00 73.75 90 ARG A CA 1
ATOM 692 C C . ARG A 1 90 ? 8.643 15.199 -2.873 1.00 73.75 90 ARG A C 1
ATOM 694 O O . ARG A 1 90 ? 7.759 15.815 -2.281 1.00 73.75 90 ARG A O 1
ATOM 701 N N . GLY A 1 91 ? 9.234 14.128 -2.338 1.00 72.88 91 GLY A N 1
ATOM 702 C CA . GLY A 1 91 ? 8.962 13.610 -0.994 1.00 72.88 91 GLY A CA 1
ATOM 703 C C . GLY A 1 91 ? 7.625 12.873 -0.847 1.00 72.88 91 GLY A C 1
ATOM 704 O O . GLY A 1 91 ? 7.222 12.528 0.266 1.00 72.88 91 GLY A O 1
ATOM 705 N N . ARG A 1 92 ? 6.903 12.613 -1.942 1.00 70.38 92 ARG A N 1
ATOM 706 C CA . ARG A 1 92 ? 5.567 12.003 -1.926 1.00 70.38 92 ARG A CA 1
ATOM 707 C C . ARG A 1 92 ? 5.674 10.485 -1.915 1.00 70.38 92 ARG A C 1
ATOM 709 O O . ARG A 1 92 ? 6.481 9.893 -2.625 1.00 70.38 92 ARG A O 1
ATOM 716 N N . ARG A 1 93 ? 4.825 9.843 -1.111 1.00 74.06 93 ARG A N 1
ATOM 717 C CA . ARG A 1 93 ? 4.803 8.384 -0.943 1.00 74.06 93 ARG A CA 1
ATOM 718 C C . ARG A 1 93 ? 3.823 7.735 -1.916 1.00 74.06 93 ARG A C 1
ATOM 720 O O . ARG A 1 93 ? 2.677 8.166 -2.050 1.00 74.06 93 ARG A O 1
ATOM 727 N N . HIS A 1 94 ? 4.274 6.671 -2.569 1.00 71.75 94 HIS A N 1
ATOM 728 C CA . HIS A 1 94 ? 3.492 5.888 -3.516 1.00 71.75 94 HIS A CA 1
ATOM 729 C C . HIS A 1 94 ? 3.476 4.418 -3.106 1.00 71.75 94 HIS A C 1
ATOM 731 O O . HIS A 1 94 ? 4.533 3.798 -2.960 1.00 71.75 94 HIS A O 1
ATOM 737 N N . ALA A 1 95 ? 2.276 3.848 -2.964 1.00 75.94 95 ALA A N 1
ATOM 738 C CA . ALA A 1 95 ? 2.143 2.407 -2.803 1.00 75.94 95 ALA A CA 1
ATOM 739 C C . ALA A 1 95 ? 2.518 1.693 -4.115 1.00 75.94 95 ALA A C 1
ATOM 741 O O . ALA A 1 95 ? 2.238 2.210 -5.205 1.00 75.94 95 ALA A O 1
ATOM 742 N N . PRO A 1 96 ? 3.138 0.506 -4.036 1.00 74.25 96 PRO A N 1
ATOM 743 C CA . PRO A 1 96 ? 3.470 -0.271 -5.219 1.00 74.25 96 PRO A CA 1
ATOM 744 C C . PRO A 1 96 ? 2.185 -0.772 -5.894 1.00 74.25 96 PRO A C 1
ATOM 746 O O . PRO A 1 96 ? 1.463 -1.598 -5.338 1.00 74.25 96 PRO A O 1
ATOM 749 N N . SER A 1 97 ? 1.895 -0.281 -7.104 1.00 67.50 97 SER A N 1
ATOM 750 C CA . SER A 1 97 ? 0.766 -0.758 -7.908 1.00 67.50 97 SER A CA 1
ATOM 751 C C . SER A 1 97 ? 1.211 -1.905 -8.827 1.00 67.50 97 SER A C 1
ATOM 753 O O . SER A 1 97 ? 2.070 -1.681 -9.693 1.00 67.50 97 SER A O 1
ATOM 755 N N . PRO A 1 98 ? 0.631 -3.110 -8.697 1.00 64.19 98 PRO A N 1
ATOM 756 C CA . PRO A 1 98 ? 0.956 -4.229 -9.579 1.00 64.19 98 PRO A CA 1
ATOM 757 C C . PRO A 1 98 ? 0.601 -3.923 -11.043 1.00 64.19 98 PRO A C 1
ATOM 759 O O . PRO A 1 98 ? 1.369 -4.267 -11.936 1.00 64.19 98 PRO A O 1
ATOM 762 N N . GLU A 1 99 ? -0.483 -3.180 -11.284 1.00 65.75 99 GLU A N 1
ATOM 763 C CA . GLU A 1 99 ? -0.946 -2.792 -12.625 1.00 65.75 99 GLU A CA 1
ATOM 764 C C . GLU A 1 99 ? 0.068 -1.924 -13.380 1.00 65.75 99 GLU A C 1
ATOM 766 O O . GLU A 1 99 ? 0.417 -2.232 -14.516 1.00 65.75 99 GLU A O 1
ATOM 771 N N . ALA A 1 100 ? 0.623 -0.884 -12.742 1.00 65.12 100 ALA A N 1
ATOM 772 C CA . ALA A 1 100 ? 1.630 -0.045 -13.398 1.00 65.12 100 ALA A CA 1
ATOM 773 C C . ALA A 1 100 ? 2.925 -0.816 -13.703 1.00 65.12 100 ALA A C 1
ATOM 775 O O . ALA A 1 100 ? 3.602 -0.518 -14.682 1.00 65.12 100 ALA A O 1
ATOM 776 N N . THR A 1 101 ? 3.258 -1.819 -12.882 1.00 67.94 101 THR A N 1
ATOM 777 C CA . THR A 1 101 ? 4.431 -2.677 -13.113 1.00 67.94 101 THR A CA 1
ATOM 778 C C . THR A 1 101 ? 4.198 -3.600 -14.310 1.00 67.94 101 THR A C 1
ATOM 780 O O . THR A 1 101 ? 5.086 -3.745 -15.147 1.00 67.94 101 THR A O 1
ATOM 783 N N . ALA A 1 102 ? 2.997 -4.175 -14.430 1.00 69.75 102 ALA A N 1
ATOM 784 C CA . ALA A 1 102 ? 2.614 -5.004 -15.571 1.00 69.75 102 ALA A CA 1
ATOM 785 C C . ALA A 1 102 ? 2.606 -4.205 -16.884 1.00 69.75 102 ALA A C 1
ATOM 787 O O . ALA A 1 102 ? 3.119 -4.680 -17.892 1.00 69.75 102 ALA A O 1
ATOM 788 N N . MET A 1 103 ? 2.099 -2.968 -16.857 1.00 73.44 103 MET A N 1
ATOM 789 C CA . MET A 1 103 ? 2.066 -2.096 -18.034 1.00 73.44 103 MET A CA 1
ATOM 790 C C . MET A 1 103 ? 3.478 -1.716 -18.508 1.00 73.44 103 MET A C 1
ATOM 792 O O . MET A 1 103 ? 3.771 -1.802 -19.696 1.00 73.44 103 MET A O 1
ATOM 796 N N . LEU A 1 104 ? 4.377 -1.360 -17.581 1.00 71.12 104 LEU A N 1
ATOM 797 C CA . LEU A 1 104 ? 5.784 -1.075 -17.890 1.00 71.12 104 LEU A CA 1
ATOM 798 C C . LEU A 1 104 ? 6.499 -2.282 -18.505 1.00 71.12 104 LEU A C 1
ATOM 800 O O . LEU A 1 104 ? 7.200 -2.129 -19.501 1.00 71.12 104 LEU A O 1
ATOM 804 N N . LEU A 1 105 ? 6.299 -3.474 -17.936 1.00 74.56 105 LEU A N 1
ATOM 805 C CA . LEU A 1 105 ? 6.862 -4.711 -18.478 1.00 74.56 105 LEU A CA 1
ATOM 806 C C . LEU A 1 105 ? 6.320 -5.025 -19.875 1.00 74.56 105 LEU A C 1
ATOM 808 O O . LEU A 1 105 ? 7.085 -5.432 -20.742 1.00 74.56 105 LEU A O 1
ATOM 812 N N . PHE A 1 106 ? 5.028 -4.798 -20.108 1.00 80.44 106 PHE A N 1
ATOM 813 C CA . PHE A 1 106 ? 4.400 -5.008 -21.410 1.00 80.44 106 PHE A CA 1
ATOM 814 C C . PHE A 1 106 ? 4.988 -4.091 -22.492 1.00 80.44 106 PHE A C 1
ATOM 816 O O . PHE A 1 106 ? 5.400 -4.570 -23.546 1.00 80.44 106 PHE A O 1
ATOM 823 N N . PHE A 1 107 ? 5.111 -2.787 -22.220 1.00 79.06 107 PHE A N 1
ATOM 824 C CA . PHE A 1 107 ? 5.735 -1.852 -23.162 1.00 79.06 107 PHE A CA 1
ATOM 825 C C . PHE A 1 107 ? 7.223 -2.140 -23.378 1.00 79.06 107 PHE A C 1
ATOM 827 O O . PHE A 1 107 ? 7.692 -2.073 -24.512 1.00 79.06 107 PHE A O 1
ATOM 834 N N . ALA A 1 108 ? 7.954 -2.505 -22.321 1.00 76.19 108 ALA A N 1
ATOM 835 C CA . ALA A 1 108 ? 9.353 -2.905 -22.436 1.00 76.19 108 ALA A CA 1
ATOM 836 C C . ALA A 1 108 ? 9.516 -4.153 -23.317 1.00 76.19 108 ALA A C 1
A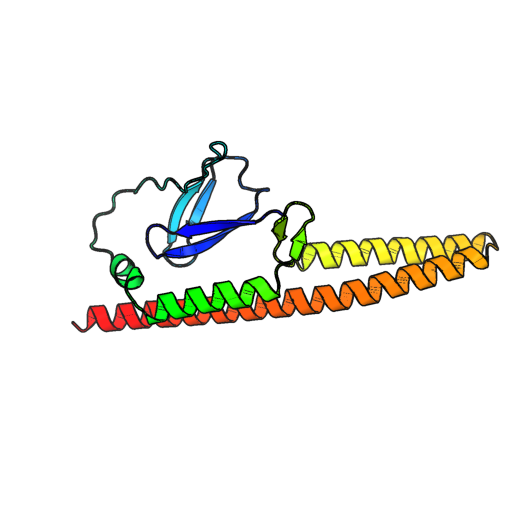TOM 838 O O . ALA A 1 108 ? 10.433 -4.207 -24.131 1.00 76.19 108 ALA A O 1
ATOM 839 N N . LEU A 1 109 ? 8.603 -5.123 -23.205 1.00 81.25 109 LEU A N 1
ATOM 840 C CA . LEU A 1 109 ? 8.603 -6.325 -24.036 1.00 81.25 109 LEU A CA 1
ATOM 841 C C . LEU A 1 109 ? 8.348 -5.994 -25.512 1.00 81.25 109 LEU A C 1
ATOM 843 O O . LEU A 1 109 ? 9.078 -6.473 -26.375 1.00 81.25 109 LEU A O 1
ATOM 847 N N . ILE A 1 110 ? 7.362 -5.141 -25.808 1.00 83.44 110 ILE A N 1
ATOM 848 C CA . ILE A 1 110 ? 7.078 -4.698 -27.184 1.00 83.44 110 ILE A CA 1
ATOM 849 C C . ILE A 1 110 ? 8.277 -3.950 -27.771 1.00 83.44 110 ILE A C 1
ATOM 851 O O . ILE A 1 110 ? 8.685 -4.237 -28.894 1.00 83.44 110 ILE A O 1
ATOM 855 N N . ALA A 1 111 ? 8.866 -3.024 -27.011 1.00 78.25 111 ALA A N 1
ATOM 856 C CA . ALA A 1 111 ? 10.036 -2.269 -27.445 1.00 78.25 111 ALA A CA 1
ATOM 857 C C . ALA A 1 111 ? 11.256 -3.176 -27.668 1.00 78.25 111 ALA A C 1
ATOM 859 O O . ALA A 1 111 ? 11.990 -2.980 -28.632 1.00 78.25 111 ALA A O 1
ATOM 860 N N . ALA A 1 112 ? 11.452 -4.192 -26.823 1.00 77.50 112 ALA A N 1
ATOM 861 C CA . ALA A 1 112 ? 12.522 -5.170 -26.984 1.00 77.50 112 ALA A CA 1
ATOM 862 C C . ALA A 1 112 ? 12.326 -6.028 -28.240 1.00 77.50 112 ALA A C 1
ATOM 864 O O . ALA A 1 112 ? 13.259 -6.174 -29.024 1.00 77.50 112 ALA A O 1
ATOM 865 N N . ILE A 1 113 ? 11.116 -6.553 -28.465 1.00 81.31 113 ILE A N 1
ATOM 866 C CA . ILE A 1 113 ? 10.808 -7.377 -29.642 1.00 81.31 113 ILE A CA 1
ATOM 867 C C . ILE A 1 113 ? 10.923 -6.545 -30.921 1.00 81.31 113 ILE A C 1
ATOM 869 O O . ILE A 1 113 ? 11.590 -6.979 -31.853 1.00 81.31 113 ILE A O 1
ATOM 873 N N . GLY A 1 114 ? 10.316 -5.354 -30.958 1.00 79.44 114 GLY A N 1
ATOM 874 C CA . GLY A 1 114 ? 10.357 -4.457 -32.116 1.00 79.44 114 GLY A CA 1
ATOM 875 C C . GLY A 1 114 ? 11.755 -3.905 -32.405 1.00 79.44 114 GLY A C 1
ATOM 876 O O . GLY A 1 114 ? 12.164 -3.830 -33.560 1.00 79.44 114 GLY A O 1
ATOM 877 N N . GLY A 1 115 ? 12.518 -3.567 -31.363 1.00 72.94 115 GLY A N 1
ATOM 878 C CA . GLY A 1 115 ? 13.902 -3.113 -31.494 1.00 72.94 115 GLY A CA 1
ATOM 879 C C . GLY A 1 115 ? 14.839 -4.220 -31.976 1.00 72.94 115 GLY A C 1
ATOM 880 O O . GLY A 1 115 ? 15.671 -3.979 -32.848 1.00 72.94 115 GLY A O 1
ATOM 881 N N . LEU A 1 116 ? 14.678 -5.447 -31.469 1.00 75.88 116 LEU A N 1
ATOM 882 C CA . LEU A 1 116 ? 15.493 -6.593 -31.872 1.00 75.88 116 LEU A CA 1
ATOM 883 C C . LEU A 1 116 ? 15.195 -7.032 -33.311 1.00 75.88 116 LEU A C 1
ATOM 885 O O . LEU A 1 116 ? 16.129 -7.254 -34.079 1.00 75.88 116 LEU A O 1
ATOM 889 N N . SER A 1 117 ? 13.920 -7.120 -33.702 1.00 75.44 117 SER A N 1
ATOM 890 C CA . SER A 1 117 ? 13.537 -7.480 -35.073 1.00 75.44 117 SER A CA 1
ATOM 891 C C . SER A 1 117 ? 13.934 -6.401 -36.085 1.00 75.44 117 SER A C 1
ATOM 893 O O . SER A 1 117 ? 14.465 -6.733 -37.144 1.00 75.44 117 SER A O 1
ATOM 895 N N . GLY A 1 118 ? 13.789 -5.119 -35.733 1.00 74.19 118 GLY A N 1
ATOM 896 C CA . GLY A 1 118 ? 14.284 -3.998 -36.534 1.00 74.19 118 GLY A CA 1
ATOM 897 C C . GLY A 1 118 ? 15.808 -4.000 -36.688 1.00 74.19 118 GLY A C 1
ATOM 898 O O . GLY A 1 118 ? 16.313 -3.883 -37.803 1.00 74.19 118 GLY A O 1
ATOM 899 N N . ALA A 1 119 ? 16.561 -4.188 -35.600 1.00 70.12 119 ALA A N 1
ATOM 900 C CA . ALA A 1 119 ? 18.026 -4.228 -35.637 1.00 70.12 119 ALA A CA 1
ATOM 901 C C . ALA A 1 119 ? 18.570 -5.400 -36.476 1.00 70.12 119 ALA A C 1
ATOM 903 O O . ALA A 1 119 ? 19.504 -5.203 -37.256 1.00 70.12 119 ALA A O 1
ATOM 904 N N . LEU A 1 120 ? 17.955 -6.585 -36.366 1.00 71.75 120 LEU A N 1
ATOM 905 C CA . LEU A 1 120 ? 18.292 -7.764 -37.174 1.00 71.75 120 LEU A CA 1
ATOM 906 C C . LEU A 1 120 ? 17.993 -7.547 -38.663 1.00 71.75 120 LEU A C 1
ATOM 908 O O . LEU A 1 120 ? 18.823 -7.890 -39.500 1.00 71.75 120 LEU A O 1
ATOM 912 N N . ALA A 1 121 ? 16.855 -6.929 -38.998 1.00 76.88 121 ALA A N 1
ATOM 913 C CA . ALA A 1 121 ? 16.494 -6.614 -40.382 1.00 76.88 121 ALA A CA 1
ATOM 914 C C . ALA A 1 121 ? 17.404 -5.546 -41.020 1.00 76.88 121 ALA A C 1
ATOM 916 O O . ALA A 1 121 ? 17.578 -5.528 -42.234 1.00 76.88 121 ALA A O 1
ATOM 917 N N . SER A 1 122 ? 17.994 -4.670 -40.201 1.00 75.12 122 SER A N 1
ATOM 918 C CA . SER A 1 122 ? 18.798 -3.526 -40.655 1.00 75.12 122 SER A CA 1
ATOM 919 C C . SER A 1 122 ? 20.308 -3.796 -40.684 1.00 75.12 122 SER A C 1
ATOM 921 O O . SER A 1 122 ? 21.073 -2.914 -41.065 1.00 75.12 122 SER A O 1
ATOM 923 N N . GLY A 1 123 ? 20.767 -4.966 -40.218 1.00 70.88 123 GLY A N 1
ATOM 924 C CA . GLY A 1 123 ? 22.198 -5.298 -40.116 1.00 70.88 123 GLY A CA 1
ATOM 925 C C . GLY A 1 123 ? 22.974 -4.503 -39.051 1.00 70.88 123 GLY A C 1
ATOM 926 O O . GLY A 1 123 ? 24.204 -4.539 -39.015 1.00 70.88 123 GLY A O 1
ATOM 927 N N . LEU A 1 124 ? 22.279 -3.795 -38.156 1.00 69.88 124 LEU A N 1
ATOM 928 C CA . LEU A 1 124 ? 22.872 -2.950 -37.114 1.00 69.88 124 LEU A CA 1
ATOM 929 C C . LEU A 1 124 ? 23.186 -3.780 -35.855 1.00 69.88 124 LEU A C 1
ATOM 931 O O . LEU A 1 124 ? 22.547 -3.639 -34.812 1.00 69.88 124 LEU A O 1
ATOM 935 N N . GLY A 1 125 ? 24.197 -4.648 -35.950 1.00 69.12 125 GLY A N 1
ATOM 936 C CA . GLY A 1 125 ? 24.627 -5.556 -34.872 1.00 69.12 125 GLY A CA 1
ATOM 937 C C . GLY A 1 125 ? 24.920 -4.913 -33.496 1.00 69.12 125 GLY A C 1
ATOM 938 O O . GLY A 1 125 ? 24.597 -5.518 -32.471 1.00 69.12 125 GLY A O 1
ATOM 939 N N . PRO A 1 126 ? 25.464 -3.683 -33.400 1.00 75.19 126 PRO A N 1
ATOM 940 C CA . PRO A 1 126 ? 25.669 -3.027 -32.103 1.00 75.19 126 PRO A CA 1
ATOM 941 C C . PRO A 1 126 ? 24.360 -2.620 -31.406 1.00 75.19 126 PRO A C 1
ATOM 943 O O . PRO A 1 126 ? 24.266 -2.659 -30.178 1.00 75.19 126 PRO A O 1
ATOM 946 N N . LEU A 1 127 ? 23.324 -2.269 -32.176 1.00 75.50 127 LEU A N 1
ATOM 947 C CA . LEU A 1 127 ? 22.024 -1.854 -31.639 1.00 75.50 127 LEU A CA 1
ATOM 948 C C . LEU A 1 127 ? 21.250 -3.036 -31.048 1.00 75.50 127 LEU A C 1
ATOM 950 O O . LEU A 1 127 ? 20.595 -2.873 -30.020 1.00 75.50 127 LEU A O 1
ATOM 954 N N . SER A 1 128 ? 21.373 -4.243 -31.612 1.00 72.69 128 SER A N 1
ATOM 955 C CA . SER A 1 128 ? 20.732 -5.435 -31.036 1.00 72.69 128 SER A CA 1
ATOM 956 C C . SER A 1 128 ? 21.253 -5.773 -29.637 1.00 72.69 128 SER A C 1
ATOM 958 O O . SER A 1 128 ? 20.471 -6.180 -28.780 1.00 72.69 128 SER A O 1
ATOM 960 N N . ILE A 1 129 ? 22.545 -5.545 -29.371 1.00 77.38 129 ILE A N 1
ATOM 961 C CA . ILE A 1 129 ? 23.146 -5.757 -28.045 1.00 77.38 129 ILE A CA 1
ATOM 962 C C . ILE A 1 129 ? 22.575 -4.751 -27.036 1.00 77.38 129 ILE A C 1
ATOM 964 O O . ILE A 1 129 ? 22.207 -5.130 -25.924 1.00 77.38 129 ILE A O 1
ATOM 968 N N . PHE A 1 130 ? 22.426 -3.484 -27.438 1.00 80.81 130 PHE A N 1
ATOM 969 C CA . PHE A 1 130 ? 21.810 -2.445 -26.609 1.00 80.81 130 PHE A CA 1
ATOM 970 C C . PHE A 1 130 ? 20.374 -2.807 -26.194 1.00 80.81 130 PHE A C 1
ATOM 972 O O . PHE A 1 130 ? 20.044 -2.741 -25.009 1.00 80.81 130 PHE A O 1
ATOM 979 N N . PHE A 1 131 ? 19.535 -3.259 -27.133 1.00 76.56 131 PHE A N 1
ATOM 980 C CA . PHE A 1 131 ? 18.163 -3.683 -26.821 1.00 76.56 131 PHE A CA 1
ATOM 981 C C . PHE A 1 131 ? 18.107 -4.915 -25.909 1.00 76.56 131 PHE A C 1
ATOM 983 O O . PHE A 1 131 ? 17.216 -5.006 -25.065 1.00 76.56 131 PHE A O 1
ATOM 990 N N . LEU A 1 132 ? 19.075 -5.827 -26.019 1.00 76.94 132 LEU A N 1
ATOM 991 C CA . LEU A 1 132 ? 19.200 -6.994 -25.142 1.00 76.94 132 LEU A CA 1
ATOM 992 C C . LEU A 1 132 ? 19.504 -6.592 -23.692 1.00 76.94 132 LEU A C 1
ATOM 994 O O . LEU A 1 132 ? 18.828 -7.052 -22.769 1.00 76.94 132 LEU A O 1
ATOM 998 N N . PHE A 1 133 ? 20.464 -5.686 -23.483 1.00 81.56 133 PHE A N 1
ATOM 999 C CA . PHE A 1 133 ? 20.766 -5.151 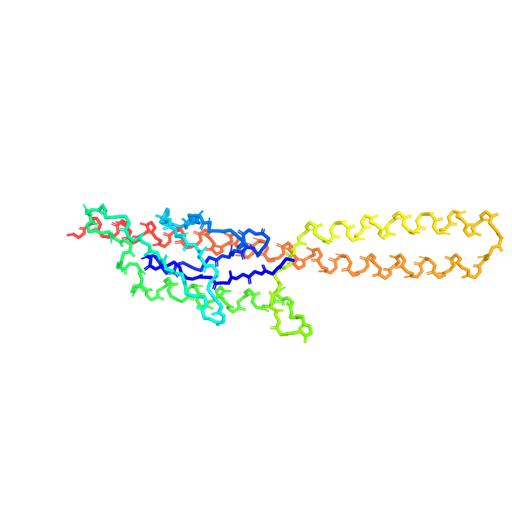-22.150 1.00 81.56 133 PHE A CA 1
ATOM 1000 C C . PHE A 1 133 ? 19.603 -4.342 -21.575 1.00 81.56 133 PHE A C 1
ATOM 1002 O O . PHE A 1 133 ? 19.289 -4.471 -20.390 1.00 81.56 133 PHE A O 1
ATOM 1009 N N . LEU A 1 134 ? 18.926 -3.553 -22.412 1.00 80.25 134 LEU A N 1
ATOM 1010 C CA . LEU A 1 134 ? 17.732 -2.814 -22.018 1.00 80.25 134 LEU A CA 1
ATOM 1011 C C . LEU A 1 134 ? 16.637 -3.778 -21.530 1.00 80.25 134 LEU A C 1
ATOM 1013 O O . LEU A 1 134 ? 16.113 -3.613 -20.428 1.00 80.25 134 LEU A O 1
ATOM 1017 N N . ALA A 1 135 ? 16.344 -4.827 -22.304 1.00 77.62 135 ALA A N 1
ATOM 1018 C CA . ALA A 1 135 ? 15.362 -5.849 -21.952 1.00 77.62 135 ALA A CA 1
ATOM 1019 C C . ALA A 1 135 ? 15.717 -6.567 -20.639 1.00 77.62 135 ALA A C 1
ATOM 1021 O O . ALA A 1 135 ? 14.857 -6.720 -19.767 1.00 77.62 135 ALA A O 1
ATOM 1022 N N . ALA A 1 136 ? 16.986 -6.948 -20.459 1.00 79.44 136 ALA A N 1
ATOM 1023 C CA . ALA A 1 136 ? 17.472 -7.564 -19.226 1.00 79.44 136 ALA A CA 1
ATOM 1024 C C . ALA A 1 136 ? 17.293 -6.635 -18.009 1.00 79.44 136 ALA A C 1
ATOM 1026 O O . ALA A 1 136 ? 16.792 -7.065 -16.967 1.00 79.44 136 ALA A O 1
ATOM 1027 N N . GLY A 1 137 ? 17.620 -5.346 -18.150 1.00 80.31 137 GLY A N 1
ATOM 1028 C CA . GLY A 1 137 ? 17.424 -4.342 -17.101 1.00 80.31 137 GLY A CA 1
ATOM 1029 C C . GLY A 1 137 ? 15.955 -4.184 -16.697 1.00 80.31 137 GLY A C 1
ATOM 1030 O O . GLY A 1 137 ? 15.629 -4.203 -15.505 1.00 80.31 137 GLY A O 1
ATOM 1031 N N . PHE A 1 138 ? 15.046 -4.105 -17.674 1.00 76.62 138 PHE A N 1
ATOM 1032 C CA . PHE A 1 138 ? 13.604 -4.040 -17.413 1.00 76.62 138 PHE A CA 1
ATOM 1033 C C . PHE A 1 138 ? 13.061 -5.316 -16.765 1.00 76.62 138 PHE A C 1
ATOM 1035 O O . PHE A 1 138 ? 12.220 -5.223 -15.867 1.00 76.62 138 PHE A O 1
ATOM 1042 N N . ALA A 1 139 ? 13.555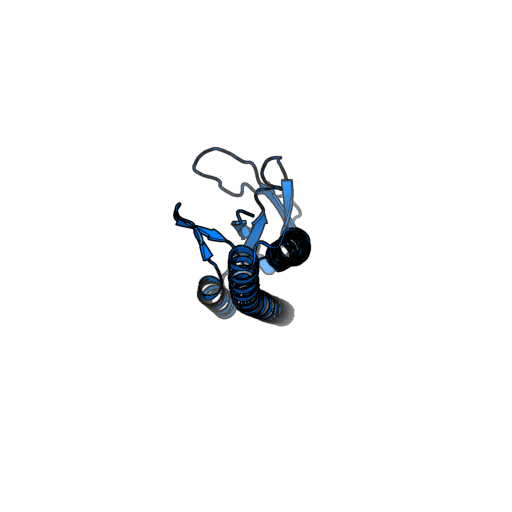 -6.493 -17.156 1.00 74.75 139 ALA A N 1
ATOM 1043 C CA . ALA A 1 139 ? 13.152 -7.762 -16.557 1.00 74.75 139 ALA A CA 1
ATOM 1044 C C . ALA A 1 139 ? 13.506 -7.818 -15.062 1.00 74.75 139 ALA A C 1
ATOM 1046 O O . ALA A 1 139 ? 12.640 -8.102 -14.229 1.00 74.75 139 ALA A O 1
ATOM 1047 N N . VAL A 1 140 ? 14.744 -7.465 -14.698 1.00 78.25 140 VAL A N 1
ATOM 1048 C CA . VAL A 1 140 ? 15.202 -7.441 -13.297 1.00 78.25 140 VAL A CA 1
ATOM 1049 C C . VAL A 1 140 ? 14.425 -6.405 -12.478 1.00 78.25 140 VAL A C 1
ATOM 1051 O O . VAL A 1 140 ? 13.923 -6.709 -11.388 1.00 78.25 140 VAL A O 1
ATOM 1054 N N . ALA A 1 141 ? 14.259 -5.190 -13.010 1.00 73.44 141 ALA A N 1
ATOM 1055 C CA . ALA A 1 141 ? 13.500 -4.128 -12.351 1.00 73.44 141 ALA A CA 1
ATOM 1056 C C . ALA A 1 141 ? 12.019 -4.503 -12.159 1.00 73.44 141 ALA A C 1
ATOM 1058 O O . ALA A 1 141 ? 11.423 -4.209 -11.115 1.00 73.44 141 ALA A O 1
ATOM 1059 N N . GLY A 1 142 ? 11.422 -5.177 -13.142 1.00 71.00 142 GLY A N 1
ATOM 1060 C CA . GLY A 1 142 ? 10.048 -5.662 -13.089 1.00 71.00 142 GLY A CA 1
ATOM 1061 C C . GLY A 1 142 ? 9.844 -6.748 -12.036 1.00 71.00 142 GLY A C 1
ATOM 1062 O O . GLY A 1 142 ? 8.897 -6.660 -11.253 1.00 71.00 142 GLY A O 1
ATOM 1063 N N . LEU A 1 143 ? 10.756 -7.722 -11.949 1.00 74.88 143 LEU A N 1
ATOM 1064 C CA . LEU A 1 143 ? 10.678 -8.819 -10.977 1.00 74.88 143 LEU A CA 1
ATOM 1065 C C . LEU A 1 143 ? 10.748 -8.307 -9.529 1.00 74.88 143 LEU A C 1
ATOM 1067 O O . LEU A 1 143 ? 9.916 -8.659 -8.690 1.00 74.88 143 LEU A O 1
ATOM 1071 N N . SER A 1 144 ? 11.699 -7.410 -9.254 1.00 75.38 144 SER A N 1
ATOM 1072 C CA . SER A 1 144 ? 11.867 -6.756 -7.949 1.00 75.38 144 SER A CA 1
ATOM 1073 C C . SER A 1 144 ? 10.611 -5.983 -7.523 1.00 75.38 144 SER A C 1
ATOM 1075 O O . SER A 1 144 ? 10.099 -6.148 -6.408 1.00 75.38 144 SER A O 1
ATOM 1077 N N . ASN A 1 145 ? 10.050 -5.185 -8.437 1.00 74.38 145 ASN A N 1
ATOM 1078 C CA . ASN A 1 145 ? 8.842 -4.405 -8.173 1.00 74.38 145 ASN A CA 1
ATOM 1079 C C . ASN A 1 145 ? 7.596 -5.281 -8.007 1.00 74.38 145 ASN A C 1
ATOM 1081 O O . ASN A 1 145 ? 6.769 -5.003 -7.134 1.00 74.38 145 ASN A O 1
ATOM 1085 N N . GLY A 1 146 ? 7.483 -6.358 -8.787 1.00 75.75 146 GLY A N 1
ATOM 1086 C CA . GLY A 1 146 ? 6.400 -7.332 -8.676 1.00 75.75 146 GLY A CA 1
ATOM 1087 C C . GLY A 1 146 ? 6.386 -8.026 -7.314 1.00 75.75 146 GLY A C 1
ATOM 1088 O O . GLY A 1 146 ? 5.340 -8.088 -6.663 1.00 75.75 146 GLY A O 1
ATOM 1089 N N . ASN A 1 147 ? 7.549 -8.469 -6.832 1.00 82.12 147 ASN A N 1
ATOM 1090 C CA . ASN A 1 147 ? 7.678 -9.096 -5.515 1.00 82.12 147 ASN A CA 1
ATOM 1091 C C . ASN A 1 147 ? 7.299 -8.133 -4.382 1.00 82.12 147 ASN A C 1
ATOM 1093 O O . ASN A 1 147 ? 6.543 -8.509 -3.484 1.00 82.12 147 ASN A O 1
ATOM 1097 N N . ARG A 1 148 ? 7.731 -6.866 -4.455 1.00 81.81 148 ARG A N 1
ATOM 1098 C CA . ARG A 1 148 ? 7.332 -5.825 -3.491 1.00 81.81 148 ARG A CA 1
ATOM 1099 C C . ARG A 1 148 ? 5.827 -5.556 -3.498 1.00 81.81 148 ARG A C 1
ATOM 1101 O O . ARG A 1 148 ? 5.232 -5.460 -2.428 1.00 81.81 148 ARG A O 1
ATOM 1108 N N . ALA A 1 149 ? 5.201 -5.472 -4.673 1.00 81.19 149 ALA A N 1
ATOM 1109 C CA . ALA A 1 149 ? 3.756 -5.267 -4.788 1.00 81.19 149 ALA A CA 1
ATOM 1110 C C . ALA A 1 149 ? 2.961 -6.438 -4.185 1.00 81.19 149 ALA A C 1
ATOM 1112 O O . ALA A 1 149 ? 2.016 -6.221 -3.424 1.00 81.19 149 ALA A O 1
ATOM 1113 N N . ARG A 1 150 ? 3.377 -7.683 -4.458 1.00 83.62 150 ARG A N 1
ATOM 1114 C CA . ARG A 1 150 ? 2.771 -8.891 -3.870 1.00 83.62 150 ARG A CA 1
ATOM 1115 C C . ARG A 1 150 ? 2.941 -8.932 -2.352 1.00 83.62 150 ARG A C 1
ATOM 1117 O O . ARG A 1 150 ? 1.978 -9.217 -1.639 1.00 83.62 150 ARG A O 1
ATOM 1124 N N . ALA A 1 151 ? 4.134 -8.611 -1.853 1.00 87.62 151 ALA A N 1
ATOM 1125 C CA . ALA A 1 151 ? 4.413 -8.554 -0.421 1.00 87.62 151 ALA A CA 1
ATOM 1126 C C . ALA A 1 151 ? 3.542 -7.502 0.283 1.00 87.62 151 ALA A C 1
ATOM 1128 O O . ALA A 1 151 ? 2.920 -7.809 1.302 1.00 87.62 151 ALA A O 1
ATOM 1129 N N . TYR A 1 152 ? 3.416 -6.308 -0.304 1.00 88.25 152 TYR A N 1
ATOM 1130 C CA . TYR A 1 152 ? 2.537 -5.251 0.194 1.00 88.25 152 TYR A CA 1
ATOM 1131 C C . TYR A 1 152 ? 1.062 -5.680 0.204 1.00 88.25 152 TYR A C 1
ATOM 1133 O O . TYR A 1 152 ? 0.387 -5.533 1.222 1.00 88.25 152 TYR A O 1
ATOM 1141 N N . ALA A 1 153 ? 0.563 -6.272 -0.886 1.00 86.06 153 ALA A N 1
ATOM 1142 C CA . ALA A 1 153 ? -0.818 -6.752 -0.971 1.00 86.06 153 ALA A CA 1
ATOM 1143 C C . ALA A 1 153 ? -1.116 -7.840 0.078 1.00 86.06 153 ALA A C 1
ATOM 1145 O O . ALA A 1 153 ? -2.148 -7.800 0.751 1.00 86.06 153 ALA A O 1
ATOM 1146 N N . SER A 1 154 ? -0.183 -8.776 0.271 1.00 90.06 154 SER A N 1
ATOM 1147 C CA . SER A 1 154 ? -0.271 -9.811 1.305 1.00 90.06 154 SER A CA 1
ATOM 1148 C C . SER A 1 154 ? -0.280 -9.207 2.714 1.00 90.06 154 SER A C 1
ATOM 1150 O O . SER A 1 154 ? -1.141 -9.550 3.526 1.00 90.06 154 SER A O 1
ATOM 1152 N N . ALA A 1 155 ? 0.614 -8.255 2.999 1.00 90.31 155 ALA A N 1
ATOM 1153 C CA . ALA A 1 155 ? 0.663 -7.554 4.281 1.00 90.31 155 ALA A CA 1
ATOM 1154 C C . ALA A 1 155 ? -0.630 -6.774 4.562 1.00 90.31 155 ALA A C 1
ATOM 1156 O O . ALA A 1 155 ? -1.206 -6.904 5.644 1.00 90.31 155 ALA A O 1
ATOM 1157 N N . ARG A 1 156 ? -1.157 -6.063 3.558 1.00 89.31 156 ARG A N 1
ATOM 1158 C CA . ARG A 1 156 ? -2.437 -5.347 3.636 1.00 89.31 156 ARG A CA 1
ATOM 1159 C C . ARG A 1 156 ? -3.595 -6.291 3.937 1.00 89.31 156 ARG A C 1
ATOM 1161 O O . ARG A 1 156 ? -4.423 -5.987 4.793 1.00 89.31 156 ARG A O 1
ATOM 1168 N N . LYS A 1 157 ? -3.643 -7.452 3.277 1.00 90.31 157 LYS A N 1
ATOM 1169 C CA . LYS A 1 157 ? -4.667 -8.477 3.525 1.00 90.31 157 LYS A CA 1
ATOM 1170 C C . LYS A 1 157 ? -4.598 -9.005 4.960 1.00 90.31 157 LYS A C 1
ATOM 1172 O O . LYS A 1 157 ? -5.633 -9.097 5.616 1.00 90.31 157 LYS A O 1
ATOM 1177 N N . ARG A 1 158 ? -3.395 -9.303 5.469 1.00 93.75 158 ARG A N 1
ATOM 1178 C CA . ARG A 1 158 ? -3.196 -9.740 6.865 1.00 93.75 158 ARG A CA 1
ATOM 1179 C C . ARG A 1 158 ? -3.656 -8.682 7.863 1.00 93.75 158 ARG A C 1
ATOM 1181 O O . ARG A 1 158 ? -4.346 -9.022 8.817 1.00 93.75 158 ARG A O 1
ATOM 1188 N N . TYR A 1 159 ? -3.288 -7.423 7.637 1.00 92.81 159 TYR A N 1
ATOM 1189 C CA . TYR A 1 159 ? -3.703 -6.305 8.481 1.00 92.81 159 TYR A CA 1
ATOM 1190 C C . TYR A 1 159 ? -5.228 -6.160 8.520 1.00 92.81 159 TYR A C 1
ATOM 1192 O O . TYR A 1 159 ? -5.807 -6.149 9.604 1.00 92.81 159 TYR A O 1
ATOM 1200 N N . ARG A 1 160 ? -5.883 -6.125 7.351 1.00 89.50 160 ARG A N 1
ATOM 1201 C CA . ARG A 1 160 ? -7.347 -6.012 7.251 1.00 89.50 160 ARG A CA 1
ATOM 1202 C C . ARG A 1 160 ? -8.057 -7.126 8.011 1.00 89.50 160 ARG A C 1
ATOM 1204 O O . ARG A 1 160 ? -8.980 -6.840 8.763 1.00 89.50 160 ARG A O 1
ATOM 1211 N N . ARG A 1 161 ? -7.590 -8.367 7.847 1.00 92.69 161 ARG A N 1
ATOM 1212 C CA . ARG A 1 161 ? -8.154 -9.526 8.543 1.00 92.69 161 ARG A CA 1
ATOM 1213 C C . ARG A 1 161 ? -8.031 -9.388 10.062 1.00 92.69 161 ARG A C 1
ATOM 1215 O O . ARG A 1 161 ? -9.043 -9.438 10.743 1.00 92.69 161 ARG A O 1
ATOM 1222 N N . LYS A 1 162 ? -6.826 -9.110 10.574 1.00 92.50 162 LYS A N 1
ATOM 1223 C CA . LYS A 1 162 ? -6.597 -8.921 12.019 1.00 92.50 162 LYS A CA 1
ATOM 1224 C C . LYS A 1 162 ? -7.423 -7.784 12.608 1.00 92.50 162 LYS A C 1
ATOM 1226 O O . LYS A 1 162 ? -7.915 -7.884 13.722 1.00 92.50 162 LYS A O 1
ATOM 1231 N N . ARG A 1 163 ? -7.568 -6.687 11.865 1.00 89.56 163 ARG A N 1
ATOM 1232 C CA . ARG A 1 163 ? -8.365 -5.546 12.313 1.00 89.56 163 ARG A CA 1
ATOM 1233 C C . ARG A 1 163 ? -9.849 -5.900 12.400 1.00 89.56 163 ARG A C 1
ATOM 1235 O O . ARG A 1 163 ? -10.494 -5.490 13.354 1.00 89.56 163 ARG A O 1
ATOM 1242 N N . ALA A 1 164 ? -10.369 -6.657 11.434 1.00 87.62 164 ALA A N 1
ATOM 1243 C CA . ALA A 1 164 ? -11.743 -7.150 11.470 1.00 87.62 164 ALA A CA 1
ATOM 1244 C C . ALA A 1 164 ? -11.968 -8.117 12.645 1.00 87.62 164 ALA A C 1
ATOM 1246 O O . ALA A 1 164 ? -12.930 -7.941 13.381 1.00 87.62 164 ALA A O 1
ATOM 1247 N N . GLU A 1 165 ? -11.043 -9.058 12.870 1.00 91.00 165 GLU A N 1
ATOM 1248 C CA . GLU A 1 165 ? -11.075 -9.990 14.012 1.00 91.00 165 GLU A CA 1
ATOM 1249 C C . GLU A 1 165 ? -11.135 -9.242 15.358 1.00 91.00 165 GLU A C 1
ATOM 1251 O O . GLU A 1 165 ? -11.987 -9.543 16.188 1.00 91.00 165 GLU A O 1
ATOM 1256 N N . LEU A 1 166 ? -10.290 -8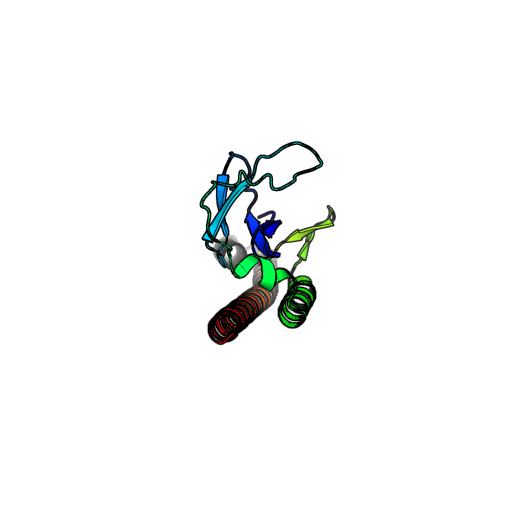.220 15.559 1.00 89.50 166 LEU A N 1
ATOM 1257 C CA . LEU A 1 166 ? -10.301 -7.411 16.787 1.00 89.50 166 LEU A CA 1
ATOM 1258 C C . LEU A 1 166 ? -11.598 -6.615 16.964 1.00 89.50 166 LEU A C 1
ATOM 1260 O O . LEU A 1 166 ? -12.089 -6.474 18.079 1.00 89.50 166 LEU A O 1
ATOM 1264 N N . ILE A 1 167 ? -12.153 -6.076 15.878 1.00 86.12 167 ILE A N 1
ATOM 1265 C CA . ILE A 1 167 ? -13.416 -5.333 15.937 1.00 86.12 167 ILE A CA 1
ATOM 1266 C C . ILE A 1 167 ? -14.570 -6.262 16.319 1.00 86.12 167 ILE A C 1
ATOM 1268 O O . ILE A 1 167 ? -15.386 -5.881 17.153 1.00 86.12 167 ILE A O 1
ATOM 1272 N N . GLU A 1 168 ? -14.639 -7.462 15.744 1.00 87.38 168 GLU A N 1
ATOM 1273 C CA . GLU A 1 168 ? -15.661 -8.449 16.111 1.00 87.38 168 GLU A CA 1
ATOM 1274 C C . GLU A 1 168 ? -15.514 -8.897 17.570 1.00 87.38 168 GLU A C 1
ATOM 1276 O O . GLU A 1 168 ? -16.490 -8.853 18.315 1.00 87.38 168 GLU A O 1
ATOM 1281 N N . ALA A 1 169 ? -14.292 -9.187 18.031 1.00 87.62 169 ALA A N 1
ATOM 1282 C CA . ALA A 1 169 ? -14.042 -9.536 19.432 1.00 87.62 169 ALA A CA 1
ATOM 1283 C C . ALA A 1 169 ? -14.502 -8.437 20.410 1.00 87.62 169 ALA A C 1
ATOM 1285 O O . ALA A 1 169 ? -15.074 -8.735 21.458 1.00 87.62 169 ALA A O 1
ATOM 1286 N N . LEU A 1 170 ? -14.306 -7.161 20.052 1.00 85.25 170 LEU A N 1
ATOM 1287 C CA . LEU A 1 170 ? -14.755 -6.027 20.866 1.00 85.25 170 LEU A CA 1
ATOM 1288 C C . LEU A 1 170 ? -16.276 -5.864 20.890 1.00 85.25 170 LEU A C 1
ATOM 1290 O O . LEU A 1 170 ? -16.836 -5.466 21.910 1.00 85.25 170 LEU A O 1
ATOM 1294 N N . LYS A 1 171 ? -16.957 -6.173 19.784 1.00 84.38 171 LYS A N 1
ATOM 1295 C CA . LYS A 1 171 ? -18.425 -6.199 19.755 1.00 84.38 171 LYS A CA 1
ATOM 1296 C C . LYS A 1 171 ? -18.968 -7.325 20.635 1.00 84.38 171 LYS A C 1
ATOM 1298 O O . LYS A 1 171 ? -19.943 -7.119 21.351 1.00 84.38 171 LYS A O 1
ATOM 1303 N N . GLU A 1 172 ? -18.337 -8.498 20.606 1.00 87.25 172 GLU A N 1
ATOM 1304 C CA . GLU A 1 172 ? -18.729 -9.644 21.434 1.00 87.25 172 GLU A CA 1
ATOM 1305 C C . GLU A 1 172 ? -18.487 -9.421 22.931 1.00 87.25 172 GLU A C 1
ATOM 1307 O O . GLU A 1 172 ? -19.259 -9.925 23.749 1.00 87.25 172 GLU A O 1
ATOM 1312 N N . SER A 1 173 ? -17.426 -8.702 23.318 1.00 84.56 173 SER A N 1
ATOM 1313 C CA . SER A 1 173 ? -17.216 -8.321 24.720 1.00 84.56 173 SER A CA 1
ATOM 1314 C C . SER A 1 173 ? -18.251 -7.292 25.168 1.00 84.56 173 SER A C 1
ATOM 1316 O O . SER A 1 173 ? -18.888 -7.492 26.191 1.00 84.56 173 SER A O 1
ATOM 1318 N N . ALA A 1 174 ? -18.510 -6.263 24.354 1.00 80.81 174 ALA A N 1
ATOM 1319 C CA . ALA A 1 174 ? -19.470 -5.207 24.684 1.00 80.81 174 ALA A CA 1
ATOM 1320 C C . ALA A 1 174 ? -20.929 -5.688 24.783 1.00 80.81 174 ALA A C 1
ATOM 1322 O O . ALA A 1 174 ? -21.751 -4.997 25.364 1.00 80.81 174 ALA A O 1
ATOM 1323 N N . LYS A 1 175 ? -21.270 -6.840 24.192 1.00 79.94 175 LYS A N 1
ATOM 1324 C CA . LYS A 1 175 ? -22.604 -7.457 24.306 1.00 79.94 175 LYS A CA 1
ATOM 1325 C C . LYS A 1 175 ? -22.765 -8.315 25.571 1.00 79.94 175 LYS A C 1
ATOM 1327 O O . LYS A 1 175 ? -23.886 -8.687 25.907 1.00 79.94 175 LYS A O 1
ATOM 1332 N N . ARG A 1 176 ? -21.655 -8.730 26.193 1.00 79.12 176 ARG A N 1
ATOM 1333 C CA . ARG A 1 176 ? -21.657 -9.569 27.403 1.00 79.12 176 ARG A CA 1
ATOM 1334 C C . ARG A 1 176 ? -21.741 -8.758 28.694 1.00 79.12 176 ARG A C 1
ATOM 1336 O O . ARG A 1 176 ? -22.171 -9.327 29.694 1.00 79.12 176 ARG A O 1
ATOM 1343 N N . ASP A 1 177 ? -21.327 -7.499 28.636 1.00 66.94 177 ASP A N 1
ATOM 1344 C CA . ASP A 1 177 ? -21.461 -6.510 29.708 1.00 66.94 177 ASP A CA 1
ATOM 1345 C C . ASP A 1 177 ? -22.845 -5.840 29.663 1.00 66.94 177 ASP A C 1
ATOM 1347 O O . ASP A 1 177 ? -23.390 -5.550 30.753 1.00 66.94 177 ASP A O 1
#

Foldseek 3Di:
DFWDWAADPQQRDTDTDDVVQLPDQDFDQDPQPRQTWTFHDDPPDGHGDRDPPDDDDPDLSNCNNVDVVLVVLRVVLVVVQVVLWDQDPVRGTDHQDLVVLVVLLVVLVVCLVVQLVVCVVVVVVVSNVVSVVSNVVSVVVSVVSNVSNVVSVVSVVVSVVVSNVVVVVSVVVVVVD

Secondary structure (DSSP, 8-state):
--EEEEE-TTT--EEEEETTTTTS-EEEE-TTT--EEEE---SS------------S--THHHHTT-HHHHHHHHHHHHHHHTTPEEPTTS-EE---HHHHHHHHHHHHHHHHHHHHHHHHTT-HHHHHHHHHHHHHHHHHHHHHHHHHHHHHHHHHHHHHHHHHHHHHHHHHHTT-